Protein AF-A0A8T9Q0N7-F1 (afdb_monomer_lite)

Secondary structure (DSSP, 8-state):
-PPEEEEEEE-S-HHHHHHHHHHHHHHT-EEEEEEESSHHHHHHHHHHHT----PPPP-

Sequence (59 aa):
MHKLPCVLLVDDDDTTNYLNKLLFSRLDVTETLLVALNGQDALDQLQACAAPAARPSPA

Structure (mmCIF, N/CA/C/O backbone):
data_AF-A0A8T9Q0N7-F1
#
_entry.id   AF-A0A8T9Q0N7-F1
#
loop_
_atom_site.group_PDB
_atom_site.id
_atom_site.type_symbol
_atom_site.label_atom_id
_atom_site.label_alt_id
_atom_site.label_comp_id
_atom_site.label_asym_id
_atom_site.label_entity_id
_atom_site.label_seq_id
_atom_site.pdbx_PDB_ins_code
_atom_site.Cartn_x
_atom_site.Cartn_y
_atom_site.Cartn_z
_atom_site.occupancy
_atom_site.B_iso_or_equiv
_atom_site.auth_seq_id
_atom_site.auth_comp_id
_atom_site.auth_asym_id
_atom_site.auth_atom_id
_atom_site.pdbx_PDB_model_num
ATOM 1 N N . MET A 1 1 ? -9.707 1.751 20.896 1.00 67.19 1 MET A N 1
ATOM 2 C CA . MET A 1 1 ? -8.826 2.756 20.263 1.00 67.19 1 MET A CA 1
ATOM 3 C C . MET A 1 1 ? -9.415 3.123 18.914 1.00 67.19 1 MET A C 1
ATOM 5 O O . MET A 1 1 ? -10.064 2.270 18.324 1.00 67.19 1 MET A O 1
ATOM 9 N N . HIS A 1 2 ? -9.250 4.363 18.459 1.00 85.88 2 HIS A N 1
ATOM 10 C CA . HIS A 1 2 ? -9.678 4.764 17.117 1.00 85.88 2 HIS A CA 1
ATOM 11 C C . HIS A 1 2 ? -8.630 4.271 16.112 1.00 85.88 2 HIS A C 1
ATOM 13 O O . HIS A 1 2 ? -7.451 4.582 16.286 1.00 85.88 2 HIS A O 1
ATOM 19 N N . LYS A 1 3 ? -9.031 3.458 15.130 1.00 93.75 3 LYS A N 1
ATOM 20 C CA . LYS A 1 3 ? -8.122 2.973 14.085 1.00 93.75 3 LYS A CA 1
ATOM 21 C C . LYS A 1 3 ? -7.886 4.073 13.057 1.00 93.75 3 LYS A C 1
ATOM 23 O O . LYS A 1 3 ? -8.753 4.910 12.820 1.00 93.75 3 LYS A O 1
ATOM 28 N N . LEU A 1 4 ? -6.707 4.067 12.452 1.00 94.31 4 LEU A N 1
ATOM 29 C CA . LEU A 1 4 ? -6.439 4.852 11.260 1.00 94.31 4 LEU A CA 1
ATOM 30 C C . LEU A 1 4 ? -7.283 4.274 10.109 1.00 94.31 4 LEU A C 1
ATOM 32 O O . LEU A 1 4 ? -7.301 3.057 9.924 1.00 94.31 4 LEU A O 1
ATOM 36 N N . PRO A 1 5 ? -7.994 5.107 9.335 1.00 92.19 5 PRO A N 1
ATOM 37 C CA . PRO A 1 5 ? -8.839 4.606 8.253 1.00 92.19 5 PRO A CA 1
ATOM 38 C C . PRO A 1 5 ? -8.005 3.959 7.137 1.00 92.19 5 PRO A C 1
ATOM 40 O O . PRO A 1 5 ? -8.384 2.935 6.571 1.00 92.19 5 PRO A O 1
ATOM 43 N N . CYS A 1 6 ? -6.842 4.536 6.831 1.00 94.56 6 CYS A N 1
ATOM 44 C CA . CYS A 1 6 ? -5.927 4.018 5.827 1.00 94.56 6 CYS A CA 1
ATOM 45 C C . CYS A 1 6 ? -4.489 4.446 6.132 1.00 94.56 6 CYS A C 1
ATOM 47 O O . CYS A 1 6 ? -4.249 5.567 6.585 1.00 94.56 6 CYS A O 1
ATOM 49 N N . VAL A 1 7 ? -3.541 3.554 5.855 1.00 95.81 7 VAL A N 1
ATOM 50 C CA . VAL A 1 7 ? -2.099 3.801 5.914 1.00 95.81 7 VAL A CA 1
ATOM 51 C C . VAL A 1 7 ? -1.478 3.334 4.601 1.00 95.81 7 VAL A C 1
ATOM 53 O O . VAL A 1 7 ? -1.761 2.229 4.145 1.00 95.81 7 VAL A O 1
ATOM 56 N N . LEU A 1 8 ? -0.616 4.159 4.009 1.00 97.00 8 LEU A N 1
ATOM 57 C CA . LEU A 1 8 ? 0.196 3.816 2.842 1.00 97.00 8 LEU A CA 1
ATOM 58 C C . LEU A 1 8 ? 1.659 3.707 3.278 1.00 97.00 8 LEU A C 1
ATOM 60 O O . LEU A 1 8 ? 2.236 4.689 3.742 1.00 97.00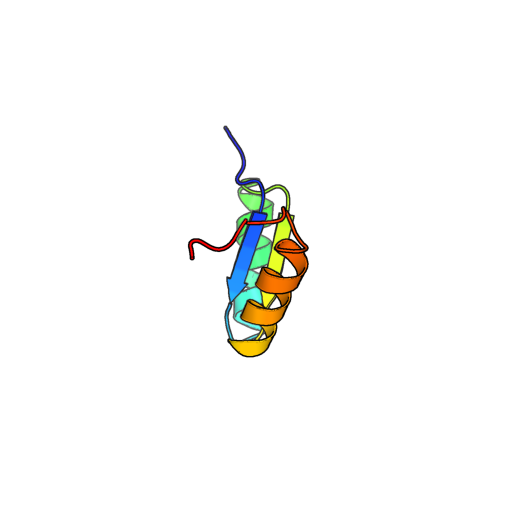 8 LEU A O 1
ATOM 64 N N . LEU A 1 9 ? 2.244 2.518 3.141 1.00 97.00 9 LEU A N 1
ATOM 65 C CA . LEU A 1 9 ? 3.676 2.297 3.329 1.00 97.00 9 LEU A 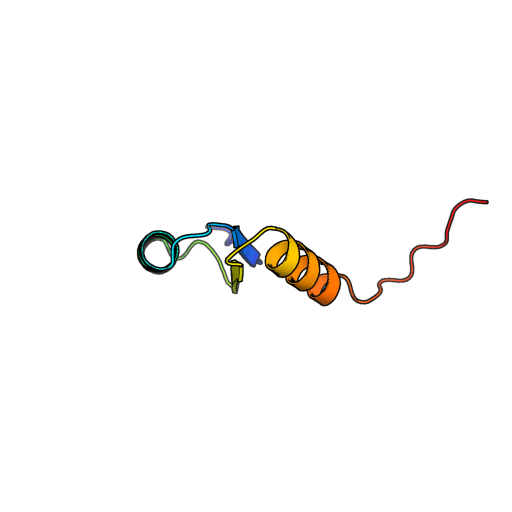CA 1
ATOM 66 C C . LEU A 1 9 ? 4.397 2.542 2.006 1.00 97.00 9 LEU A C 1
ATOM 68 O O . LEU A 1 9 ? 3.949 2.062 0.965 1.00 97.00 9 LEU A O 1
ATOM 72 N N . VAL A 1 10 ? 5.500 3.282 2.058 1.00 97.00 10 VAL A N 1
ATOM 73 C CA . VAL A 1 10 ? 6.336 3.572 0.893 1.00 97.00 10 VAL A CA 1
ATOM 74 C C . VAL A 1 10 ? 7.766 3.231 1.259 1.00 97.00 10 VAL A C 1
ATOM 76 O O . VAL A 1 10 ? 8.366 3.914 2.086 1.00 97.00 10 VAL A O 1
ATOM 79 N N . ASP A 1 11 ? 8.270 2.154 0.676 1.00 97.31 11 ASP A N 1
ATOM 80 C CA . ASP A 1 11 ? 9.621 1.645 0.892 1.00 97.31 11 ASP A CA 1
ATOM 81 C C . ASP A 1 11 ? 9.990 0.779 -0.314 1.00 97.31 11 ASP A C 1
ATOM 83 O O . ASP A 1 11 ? 9.140 0.028 -0.797 1.00 97.31 11 ASP A O 1
ATOM 87 N N . ASP A 1 12 ? 11.212 0.904 -0.823 1.00 96.50 12 ASP A N 1
ATOM 88 C CA . ASP A 1 12 ? 11.676 0.205 -2.022 1.00 96.50 12 ASP A CA 1
ATOM 89 C C . ASP A 1 12 ? 12.053 -1.263 -1.786 1.00 96.50 12 ASP A C 1
ATOM 91 O O . ASP A 1 12 ? 12.252 -2.003 -2.751 1.00 96.50 12 ASP A O 1
ATOM 95 N N . ASP A 1 13 ? 12.080 -1.717 -0.529 1.00 97.44 13 ASP A N 1
ATOM 96 C CA . ASP A 1 13 ? 12.394 -3.096 -0.172 1.00 97.44 13 ASP A CA 1
ATOM 97 C C . ASP A 1 13 ? 11.152 -3.907 0.257 1.00 97.44 13 ASP A C 1
ATOM 99 O O . ASP A 1 13 ? 10.393 -3.568 1.176 1.00 97.44 13 ASP A O 1
ATOM 103 N N . ASP A 1 14 ? 10.954 -5.057 -0.388 1.00 95.69 14 ASP A N 1
ATOM 104 C CA . ASP A 1 14 ? 9.839 -5.968 -0.103 1.00 95.69 14 ASP A CA 1
ATOM 105 C C . ASP A 1 14 ? 9.891 -6.569 1.314 1.00 95.69 14 ASP A C 1
ATOM 107 O O . ASP A 1 14 ? 8.847 -6.810 1.934 1.00 95.69 14 ASP A O 1
ATOM 111 N N . THR A 1 15 ? 11.090 -6.804 1.855 1.00 97.38 15 THR A N 1
ATOM 112 C CA . THR A 1 15 ? 11.279 -7.367 3.201 1.00 97.38 15 THR A CA 1
ATOM 113 C C . THR A 1 15 ? 10.854 -6.355 4.256 1.00 97.38 15 THR A C 1
ATOM 115 O O . THR A 1 15 ? 10.103 -6.704 5.174 1.00 97.38 15 THR A O 1
ATOM 118 N N . THR A 1 16 ? 11.263 -5.093 4.108 1.00 97.06 16 THR A N 1
ATOM 119 C CA . THR A 1 16 ? 10.829 -3.992 4.979 1.00 97.06 16 THR A CA 1
ATOM 120 C C . THR A 1 16 ? 9.309 -3.862 4.963 1.00 97.06 16 THR A C 1
ATOM 122 O O . THR A 1 16 ? 8.665 -3.834 6.018 1.00 97.06 16 THR A O 1
ATOM 125 N N . ASN A 1 17 ? 8.704 -3.891 3.774 1.00 96.69 17 ASN A N 1
ATOM 126 C CA . ASN A 1 17 ? 7.254 -3.846 3.623 1.00 96.69 17 ASN A CA 1
ATOM 127 C C . ASN A 1 17 ? 6.546 -5.035 4.293 1.00 96.69 17 ASN A C 1
ATOM 129 O O . ASN A 1 17 ? 5.517 -4.847 4.947 1.00 96.69 17 ASN A O 1
ATOM 133 N N . TYR A 1 18 ? 7.083 -6.253 4.190 1.00 97.56 18 TYR A N 1
ATOM 134 C CA . TYR A 1 18 ? 6.534 -7.429 4.871 1.00 97.56 18 TYR A CA 1
ATOM 135 C C . TYR A 1 18 ? 6.578 -7.298 6.401 1.00 97.56 18 TYR A C 1
ATOM 137 O O . TYR A 1 18 ? 5.574 -7.547 7.076 1.00 97.56 18 TYR A O 1
ATOM 145 N N . LEU A 1 19 ? 7.715 -6.868 6.956 1.00 98.19 19 LEU A N 1
ATOM 146 C CA . LEU A 1 19 ? 7.873 -6.676 8.400 1.00 98.19 19 LEU A CA 1
ATOM 147 C C . LEU A 1 19 ? 6.924 -5.594 8.930 1.00 98.19 19 LEU A C 1
ATOM 149 O O . LEU A 1 19 ? 6.273 -5.794 9.959 1.00 98.19 19 LEU A O 1
ATOM 153 N N . ASN A 1 20 ? 6.775 -4.493 8.194 1.00 97.38 20 ASN A N 1
ATOM 154 C CA . ASN A 1 20 ? 5.840 -3.429 8.542 1.00 97.38 20 ASN A CA 1
ATOM 155 C C . ASN A 1 20 ? 4.384 -3.913 8.482 1.00 97.38 20 ASN A C 1
ATOM 157 O O . ASN A 1 20 ? 3.632 -3.686 9.429 1.00 97.38 20 ASN A O 1
ATOM 161 N N . LYS A 1 21 ? 3.981 -4.661 7.444 1.00 96.94 21 LYS A N 1
ATOM 162 C CA . LYS A 1 21 ? 2.643 -5.284 7.383 1.00 96.94 21 LYS A CA 1
ATOM 163 C C . LYS A 1 21 ? 2.360 -6.157 8.604 1.00 96.94 21 LYS A C 1
ATOM 165 O O . LYS A 1 21 ? 1.287 -6.055 9.201 1.00 96.94 21 LYS A O 1
ATOM 170 N N . LEU A 1 22 ? 3.327 -6.983 9.004 1.00 97.25 22 LEU A N 1
ATOM 171 C CA . LEU A 1 22 ? 3.201 -7.837 10.183 1.00 97.25 22 LEU A CA 1
ATOM 172 C C . LEU A 1 22 ? 3.051 -7.015 11.473 1.00 97.25 22 LEU A C 1
ATOM 174 O O . LEU A 1 22 ? 2.236 -7.365 12.328 1.00 97.25 22 LEU A O 1
ATOM 178 N N . LEU A 1 23 ? 3.797 -5.916 11.611 1.00 97.38 23 LEU A N 1
ATOM 179 C CA . LEU A 1 23 ? 3.679 -4.998 12.744 1.00 97.38 23 LEU A CA 1
ATOM 180 C C . LEU A 1 23 ? 2.284 -4.360 12.810 1.00 97.38 23 LEU A C 1
ATOM 182 O O . LEU A 1 23 ? 1.626 -4.452 13.845 1.00 97.38 23 LEU A O 1
ATOM 186 N N . PHE A 1 24 ? 1.808 -3.770 11.711 1.00 96.62 24 PHE A N 1
ATOM 187 C CA . PHE A 1 24 ? 0.478 -3.154 11.641 1.00 96.62 24 PHE A CA 1
ATOM 188 C C . PHE A 1 24 ? -0.642 -4.158 11.939 1.00 96.62 24 PHE A C 1
ATOM 190 O O . PHE A 1 24 ? -1.576 -3.828 12.669 1.00 96.62 24 PHE A O 1
ATOM 197 N N . SER A 1 25 ? -0.516 -5.396 11.448 1.00 94.81 25 SER A N 1
ATOM 198 C CA . SER A 1 25 ? -1.465 -6.477 11.734 1.00 94.81 25 SER A CA 1
ATOM 199 C C . SER A 1 25 ? -1.501 -6.848 13.220 1.00 94.81 25 SER A C 1
ATOM 201 O O . SER A 1 25 ? -2.580 -7.041 13.772 1.00 94.81 25 SER A O 1
ATOM 203 N N . ARG A 1 26 ? -0.342 -6.908 13.890 1.00 97.12 26 ARG A N 1
ATOM 204 C CA . ARG A 1 26 ? -0.263 -7.217 15.329 1.00 97.12 26 ARG A CA 1
ATOM 205 C C . ARG A 1 26 ? -0.791 -6.092 16.214 1.00 97.12 26 ARG A C 1
ATOM 207 O O . ARG A 1 26 ? -1.333 -6.371 17.277 1.00 97.12 26 ARG A O 1
ATOM 214 N N . LEU A 1 27 ? -0.589 -4.842 15.803 1.00 95.75 27 LEU A N 1
ATOM 215 C CA . LEU A 1 27 ? -1.046 -3.673 16.553 1.00 95.75 27 LEU A CA 1
ATOM 216 C C . LEU A 1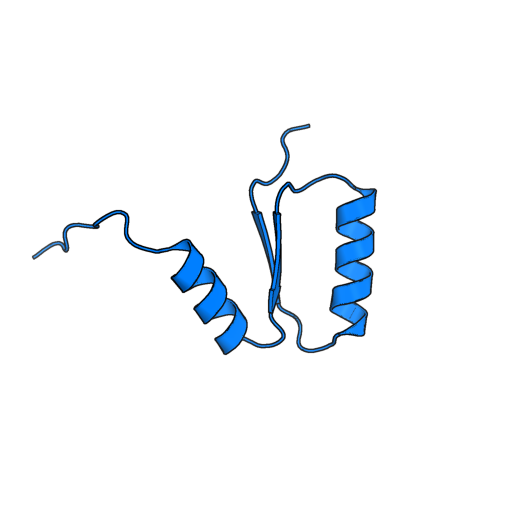 27 ? -2.547 -3.402 16.366 1.00 95.75 27 LEU A C 1
ATOM 218 O O . LEU A 1 27 ? -3.144 -2.749 17.218 1.00 95.75 27 LEU A O 1
ATOM 222 N N . ASP A 1 28 ? -3.146 -3.896 15.278 1.00 95.25 28 ASP A N 1
ATOM 223 C CA . ASP A 1 28 ? -4.557 -3.697 14.923 1.00 95.25 28 ASP A CA 1
ATOM 224 C C . ASP A 1 28 ? -4.972 -2.209 14.887 1.00 95.25 28 ASP A C 1
ATOM 226 O O . ASP A 1 28 ? -6.022 -1.797 15.384 1.00 95.25 28 ASP A O 1
ATOM 230 N N . VAL A 1 29 ? -4.101 -1.369 14.317 1.00 95.38 29 VAL A N 1
ATOM 231 C CA . VAL A 1 29 ? -4.226 0.103 14.357 1.00 95.38 29 VAL A CA 1
ATOM 232 C C . VAL A 1 29 ? -4.783 0.730 13.083 1.00 95.38 29 VAL A C 1
ATOM 234 O O . VAL A 1 29 ? -5.039 1.929 13.091 1.00 95.38 29 VAL A O 1
ATOM 237 N N . THR A 1 30 ? -4.970 -0.026 11.999 1.00 95.88 30 THR A N 1
ATOM 238 C CA . THR A 1 30 ? -5.502 0.498 10.729 1.00 95.88 30 THR A CA 1
ATOM 239 C C . THR A 1 30 ? -6.514 -0.457 10.109 1.00 95.88 30 THR A C 1
ATOM 241 O O . THR A 1 30 ? -6.401 -1.669 10.280 1.00 95.88 30 THR A O 1
ATOM 244 N N . GLU A 1 31 ? -7.500 0.083 9.396 1.00 93.31 31 GLU A N 1
ATOM 245 C CA . GLU A 1 31 ? -8.486 -0.707 8.643 1.00 93.31 31 GLU A CA 1
ATOM 246 C C . GLU A 1 31 ? -7.969 -1.084 7.252 1.00 93.31 31 GLU A C 1
ATOM 248 O O . GLU A 1 31 ? -8.178 -2.202 6.787 1.00 93.31 31 GLU A O 1
ATOM 253 N N . THR A 1 32 ? -7.248 -0.162 6.612 1.00 94.56 32 THR A N 1
ATOM 254 C CA . THR A 1 32 ? -6.661 -0.360 5.285 1.00 94.56 32 THR A CA 1
ATOM 255 C C . THR A 1 32 ? -5.156 -0.138 5.348 1.00 94.56 32 THR A C 1
ATOM 257 O O . THR A 1 32 ? -4.687 0.850 5.920 1.00 94.56 32 THR A O 1
ATOM 260 N N . LEU A 1 33 ? -4.390 -1.057 4.762 1.00 96.06 33 LEU A N 1
ATOM 261 C CA . LEU A 1 33 ? -2.941 -0.944 4.635 1.00 96.06 33 LEU A CA 1
ATOM 262 C C . LEU A 1 33 ? -2.540 -1.153 3.174 1.00 96.06 33 LEU A C 1
ATOM 264 O O . LEU A 1 33 ? -2.678 -2.250 2.634 1.00 96.06 33 LEU A O 1
ATOM 268 N N . LEU A 1 34 ? -2.043 -0.092 2.550 1.00 96.62 34 LEU A N 1
ATOM 269 C CA . LEU A 1 34 ? -1.525 -0.072 1.186 1.00 96.62 34 LEU A CA 1
ATOM 270 C C . LEU A 1 34 ? 0.003 -0.078 1.214 1.00 96.62 34 LEU A C 1
ATOM 272 O O . LEU A 1 34 ? 0.612 0.364 2.190 1.00 96.62 34 LEU A O 1
ATOM 276 N N . VAL A 1 35 ? 0.622 -0.557 0.136 1.00 96.44 35 VAL A N 1
ATOM 277 C CA . VAL A 1 35 ? 2.079 -0.555 -0.037 1.00 96.44 35 VAL A CA 1
ATOM 278 C C . VAL A 1 35 ? 2.434 -0.091 -1.438 1.00 96.44 35 VAL A C 1
ATOM 280 O O . VAL A 1 35 ? 1.792 -0.502 -2.402 1.00 96.44 35 VAL A O 1
ATOM 283 N N . ALA A 1 36 ? 3.470 0.733 -1.525 1.00 97.56 36 ALA A N 1
ATOM 284 C CA . ALA A 1 36 ? 4.092 1.184 -2.756 1.00 97.56 36 ALA A CA 1
ATOM 285 C C . ALA A 1 36 ? 5.609 0.964 -2.682 1.00 97.56 36 ALA A C 1
ATOM 287 O O . ALA A 1 36 ? 6.222 1.266 -1.659 1.00 97.56 36 ALA A O 1
ATOM 288 N N . LEU A 1 37 ? 6.204 0.466 -3.772 1.00 97.44 37 LEU A N 1
ATOM 289 C CA . LEU A 1 37 ? 7.640 0.153 -3.845 1.00 97.44 37 LEU A CA 1
ATOM 290 C C . LEU A 1 37 ? 8.499 1.330 -4.307 1.00 97.44 37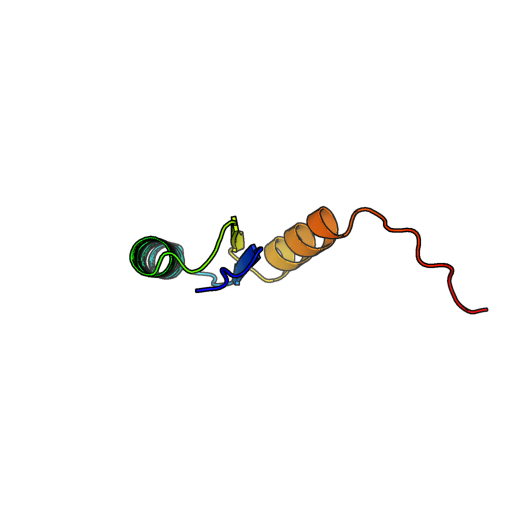 LEU A C 1
ATOM 292 O O . LEU A 1 37 ? 9.714 1.232 -4.427 1.00 97.44 37 LEU A O 1
ATOM 296 N N . ASN A 1 38 ? 7.872 2.447 -4.645 1.00 97.12 38 ASN A N 1
ATOM 297 C CA . ASN A 1 38 ? 8.562 3.650 -5.066 1.00 97.12 38 ASN A CA 1
ATOM 298 C C . ASN A 1 38 ? 7.613 4.852 -4.973 1.00 97.12 38 ASN A C 1
ATOM 300 O O . ASN A 1 38 ? 6.427 4.726 -4.654 1.00 97.12 38 ASN A O 1
ATOM 304 N N . GLY A 1 39 ? 8.148 6.037 -5.268 1.00 96.75 39 GLY A N 1
ATOM 305 C CA . GLY A 1 39 ? 7.379 7.277 -5.229 1.00 96.75 39 GLY A CA 1
ATOM 306 C C . GLY A 1 39 ? 6.267 7.358 -6.277 1.00 96.75 39 GLY A C 1
ATOM 307 O O . GLY A 1 39 ? 5.215 7.914 -5.976 1.00 96.75 39 GLY A O 1
ATOM 308 N N . GLN A 1 40 ? 6.461 6.804 -7.478 1.00 97.62 40 GLN A N 1
ATOM 309 C CA . GLN A 1 40 ? 5.437 6.838 -8.524 1.00 97.62 40 GLN A CA 1
ATOM 310 C C . GLN A 1 40 ? 4.248 5.954 -8.146 1.00 97.62 40 GLN A C 1
ATOM 312 O O . GLN A 1 40 ? 3.125 6.444 -8.122 1.00 97.62 40 GLN A O 1
ATOM 317 N N . ASP A 1 41 ? 4.503 4.713 -7.731 1.00 97.00 41 ASP A N 1
ATOM 318 C CA . ASP A 1 41 ? 3.471 3.801 -7.233 1.00 97.00 41 ASP A CA 1
ATOM 319 C C . ASP A 1 41 ? 2.699 4.440 -6.068 1.00 97.00 41 ASP A C 1
ATOM 321 O O . ASP A 1 41 ? 1.476 4.350 -5.998 1.00 97.00 41 ASP A O 1
ATOM 325 N N . ALA A 1 42 ? 3.395 5.130 -5.157 1.00 96.75 42 ALA A N 1
ATOM 326 C CA . ALA A 1 42 ? 2.764 5.809 -4.030 1.00 96.75 42 ALA A CA 1
ATOM 327 C C . ALA A 1 42 ? 1.843 6.948 -4.487 1.00 96.75 42 ALA A C 1
ATOM 329 O O . ALA A 1 42 ? 0.724 7.084 -3.987 1.00 96.75 42 ALA A O 1
ATOM 330 N N . LEU A 1 43 ? 2.293 7.761 -5.446 1.00 96.94 43 LEU A N 1
ATOM 331 C CA . LEU A 1 43 ? 1.486 8.831 -6.029 1.00 96.94 43 LEU A CA 1
ATOM 332 C C . LEU A 1 43 ? 0.273 8.277 -6.778 1.00 96.94 43 LEU A C 1
ATOM 334 O O . LEU A 1 43 ? -0.819 8.822 -6.621 1.00 96.94 43 LEU A O 1
ATOM 338 N N . ASP A 1 44 ? 0.431 7.182 -7.518 1.00 96.25 44 ASP A N 1
ATOM 339 C CA . ASP A 1 44 ? -0.660 6.520 -8.233 1.00 96.25 44 ASP A CA 1
ATOM 340 C C . ASP A 1 44 ? -1.721 5.998 -7.249 1.00 96.25 44 ASP A C 1
ATOM 342 O O . ASP A 1 44 ? -2.918 6.2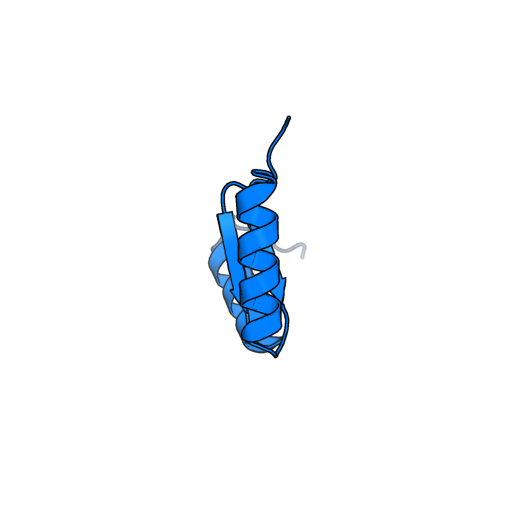18 -7.449 1.00 96.25 44 ASP A O 1
ATOM 346 N N . GLN A 1 45 ? -1.301 5.401 -6.125 1.00 94.81 45 GLN A N 1
ATOM 347 C CA . GLN A 1 45 ? -2.201 4.975 -5.044 1.00 94.81 45 GLN A CA 1
ATOM 348 C C . GLN A 1 45 ? -2.952 6.161 -4.421 1.00 94.81 45 GLN A C 1
ATOM 350 O O . GLN A 1 45 ? -4.164 6.090 -4.199 1.00 94.81 45 GLN A O 1
ATOM 355 N N . LEU A 1 46 ? -2.262 7.278 -4.170 1.00 94.12 46 LEU A N 1
ATOM 356 C CA . LEU A 1 46 ? -2.883 8.493 -3.633 1.00 94.12 46 LEU A CA 1
ATOM 357 C C . LEU A 1 46 ? -3.893 9.099 -4.614 1.00 94.12 46 LEU A C 1
ATOM 359 O O . LEU A 1 46 ? -4.967 9.531 -4.198 1.00 94.12 46 LEU A O 1
ATOM 363 N N . GLN A 1 47 ? -3.579 9.113 -5.910 1.00 94.00 47 GLN A N 1
ATOM 364 C CA . GLN A 1 47 ? -4.477 9.608 -6.955 1.00 94.00 47 GLN A CA 1
ATOM 365 C C . GLN A 1 47 ? -5.702 8.708 -7.134 1.00 94.00 47 GLN A C 1
ATOM 367 O O . GLN A 1 47 ? -6.812 9.222 -7.265 1.00 94.00 47 GLN A O 1
ATOM 372 N N . ALA A 1 48 ? -5.528 7.384 -7.072 1.00 88.81 48 ALA A N 1
ATOM 373 C CA . ALA A 1 48 ? -6.632 6.428 -7.108 1.00 88.81 48 ALA A CA 1
ATOM 374 C C . ALA A 1 48 ? -7.591 6.625 -5.922 1.00 88.81 48 ALA A C 1
ATOM 376 O O . ALA A 1 48 ? -8.809 6.606 -6.099 1.00 88.81 48 ALA A O 1
ATOM 377 N N . CYS A 1 49 ? -7.053 6.904 -4.730 1.00 78.88 49 CYS A N 1
ATOM 378 C CA . CYS A 1 49 ? -7.855 7.281 -3.562 1.00 78.88 49 CYS A CA 1
ATOM 379 C C . CYS A 1 49 ? -8.557 8.643 -3.730 1.00 78.88 49 CYS A C 1
ATOM 381 O O . CYS A 1 49 ? -9.573 8.894 -3.084 1.00 78.88 49 CYS A O 1
ATOM 383 N N . ALA A 1 50 ? -8.020 9.530 -4.572 1.00 69.94 50 ALA A N 1
ATOM 384 C CA . ALA A 1 50 ? -8.484 10.905 -4.751 1.00 69.94 50 ALA A CA 1
ATOM 385 C C . ALA A 1 50 ? -9.527 11.099 -5.872 1.00 69.94 50 ALA A C 1
ATOM 387 O O . ALA A 1 50 ? -9.878 12.246 -6.165 1.00 69.94 50 ALA A O 1
ATOM 388 N N . ALA A 1 51 ? -10.041 10.031 -6.497 1.00 57.03 51 ALA A N 1
ATOM 389 C CA . ALA A 1 51 ? -11.090 10.144 -7.516 1.00 57.03 51 ALA A CA 1
ATOM 390 C C . ALA A 1 51 ? -12.304 10.962 -6.999 1.00 57.03 51 ALA A C 1
ATOM 392 O O . ALA A 1 51 ? -12.660 10.895 -5.822 1.00 57.03 51 ALA A O 1
ATOM 393 N N . PRO A 1 52 ? -12.903 11.825 -7.839 1.00 50.53 52 PRO A N 1
ATOM 394 C CA . PRO A 1 52 ? -13.022 13.241 -7.519 1.00 50.53 52 PRO A CA 1
ATOM 395 C C . PRO A 1 52 ? -14.216 13.551 -6.613 1.00 50.53 52 PRO A C 1
ATOM 397 O O . PRO A 1 52 ? -15.361 13.587 -7.058 1.00 50.53 52 PRO A O 1
ATOM 400 N N . ALA A 1 53 ? -13.939 13.968 -5.378 1.00 49.03 53 ALA A N 1
ATOM 401 C CA . ALA A 1 53 ? -14.723 15.056 -4.807 1.00 49.03 53 ALA A CA 1
ATOM 402 C C . ALA A 1 53 ? -14.342 16.317 -5.597 1.00 49.03 53 ALA A C 1
ATOM 404 O O . ALA A 1 53 ? -13.257 16.868 -5.405 1.00 49.03 53 ALA A O 1
ATOM 405 N N . ALA A 1 54 ? -15.193 16.704 -6.551 1.00 47.69 54 ALA A N 1
ATOM 406 C C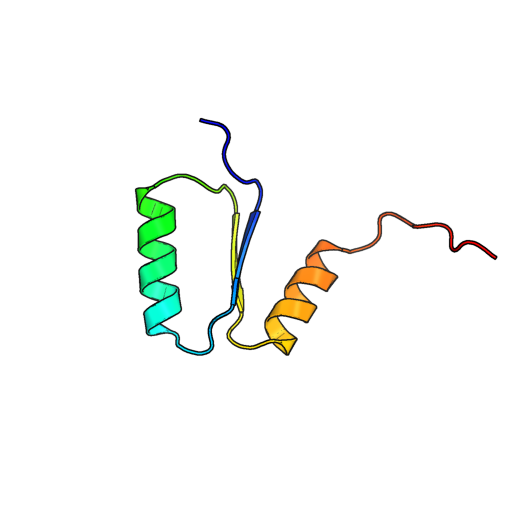A . ALA A 1 54 ? -15.063 17.913 -7.353 1.00 47.69 54 ALA A CA 1
ATOM 407 C C . ALA A 1 54 ? -14.621 19.099 -6.479 1.00 47.69 54 ALA A C 1
ATOM 409 O O . ALA A 1 54 ? -15.406 19.630 -5.696 1.00 47.69 54 ALA A O 1
ATOM 410 N N . ARG A 1 55 ? -13.355 19.515 -6.591 1.00 54.62 55 ARG A N 1
ATOM 411 C CA . ARG A 1 55 ? -12.935 20.811 -6.058 1.00 54.62 55 ARG A CA 1
ATOM 412 C C . ARG A 1 55 ? -13.239 21.849 -7.134 1.00 54.62 55 ARG A C 1
ATOM 414 O O . ARG A 1 55 ? -12.665 21.735 -8.217 1.00 54.62 55 ARG A O 1
ATOM 421 N N . PRO A 1 56 ? -14.103 22.847 -6.884 1.00 51.50 56 PRO A N 1
ATOM 422 C CA . PRO A 1 56 ? -14.148 24.008 -7.754 1.00 51.50 56 PRO A CA 1
ATOM 423 C C . PRO A 1 56 ? -12.794 24.716 -7.642 1.00 51.50 56 PRO A C 1
ATOM 425 O O . PRO A 1 56 ? -12.340 25.053 -6.548 1.00 51.50 56 PRO A O 1
ATOM 428 N N . SER A 1 57 ? -12.115 24.878 -8.772 1.00 50.66 57 SER A N 1
ATOM 429 C CA . SER A 1 57 ? -10.904 25.689 -8.880 1.00 50.66 57 SER A CA 1
ATOM 430 C C . SER A 1 57 ? -11.223 27.148 -8.526 1.00 50.66 57 SER A C 1
ATOM 432 O O . SER A 1 57 ? -12.206 27.672 -9.059 1.00 50.66 57 SER A O 1
ATOM 434 N N . PRO A 1 58 ? -10.432 27.833 -7.680 1.00 61.72 58 PRO A N 1
ATOM 435 C CA . PRO A 1 58 ? -10.523 29.282 -7.574 1.00 61.72 58 PRO A CA 1
ATOM 436 C C . PRO A 1 58 ? -9.961 29.909 -8.861 1.00 61.72 58 PRO A C 1
ATOM 438 O O . PRO A 1 58 ? -8.913 29.481 -9.351 1.00 61.72 58 PRO A O 1
ATOM 441 N N . ALA A 1 59 ? -10.725 30.848 -9.422 1.00 55.41 59 ALA A N 1
ATOM 442 C CA . ALA A 1 59 ? -10.374 31.663 -10.585 1.00 55.41 59 ALA A CA 1
ATOM 443 C C . ALA A 1 59 ? -9.319 32.728 -10.252 1.00 55.41 59 ALA A C 1
ATOM 445 O O . ALA A 1 59 ? -9.231 33.113 -9.062 1.00 55.41 59 ALA A O 1
#

Organism: NCBI:txid2932248

Foldseek 3Di:
DAAAAEDEAEALDPVVVVVVVVVCVVVVRYPYYHYDNHDVSVVVVVVVVPPDPDDDDDD

InterPro domains:
  IPR011006 CheY-like superfamily [SSF52172] (6-49)

pLDDT: mean 88.09, std 15.97, range [47.69, 98.19]

Radius of gyration: 14.35 Å; chains: 1; bounding box: 28×40×31 Å